Protein AF-A0A9E2VWY1-F1 (afdb_monomer_lite)

pLDDT: mean 79.78, std 16.1, range [31.69, 97.44]

Foldseek 3Di:
DDPPPPPQDQFFWFQDPNFIETESDDDPVTDTDDDDPDPDDHPYYYYDDDPPDDDADFPDWDDFDADPVRHTQWIKGAGPVGIDIDGD

Sequence (88 aa):
MTVVAHRQEPAMRYRAYGHILSCTAPLDELEQTPSPDTAEDTDLRILFSSSDEPIPSPSSWYLTVSLADGTPWLRCAKVSSGYLLHFP

Radius of gyration: 17.06 Å; chains: 1; bounding box: 36×22×50 Å

Structure (mmCIF, N/CA/C/O backbone):
data_AF-A0A9E2VWY1-F1
#
_entry.id   AF-A0A9E2VWY1-F1
#
loop_
_atom_site.group_PDB
_atom_site.id
_atom_site.type_symbol
_atom_site.label_atom_id
_atom_site.label_alt_id
_atom_site.label_comp_id
_atom_site.label_asym_id
_atom_site.label_entity_id
_atom_site.label_seq_id
_atom_site.pdbx_PDB_ins_code
_atom_site.Cartn_x
_atom_site.Cartn_y
_atom_site.Cartn_z
_atom_site.occupancy
_atom_site.B_iso_or_equiv
_atom_site.auth_seq_id
_atom_site.auth_comp_id
_atom_site.auth_asym_id
_atom_site.auth_atom_id
_atom_site.pdbx_PDB_model_num
ATOM 1 N N . MET A 1 1 ? -15.863 8.463 -29.028 1.00 37.16 1 MET A N 1
ATOM 2 C CA . MET A 1 1 ? -15.053 7.849 -27.957 1.00 37.16 1 MET A CA 1
ATOM 3 C C . MET A 1 1 ? -13.594 8.070 -28.298 1.00 37.16 1 MET A C 1
ATOM 5 O O . MET A 1 1 ? -13.062 7.391 -29.163 1.00 37.16 1 MET A O 1
ATOM 9 N N . THR A 1 2 ? -12.987 9.095 -27.716 1.00 31.69 2 THR A N 1
ATOM 10 C CA . THR A 1 2 ? -11.567 9.406 -27.889 1.00 31.69 2 THR A CA 1
ATOM 11 C C . THR A 1 2 ? -10.798 8.592 -26.858 1.00 31.69 2 THR A C 1
ATOM 13 O O . THR A 1 2 ? -10.949 8.812 -25.661 1.00 31.69 2 THR A O 1
ATOM 16 N N . VAL A 1 3 ? -10.024 7.610 -27.320 1.00 41.66 3 VAL A N 1
ATOM 17 C CA . VAL A 1 3 ? -9.076 6.881 -26.474 1.00 41.66 3 VAL A CA 1
ATOM 18 C C . VAL A 1 3 ? -7.966 7.868 -26.136 1.00 41.66 3 VAL A C 1
ATOM 20 O O . VAL A 1 3 ? -7.127 8.177 -26.980 1.00 41.66 3 VAL A O 1
ATOM 23 N N . VAL A 1 4 ? -8.003 8.427 -24.927 1.00 38.97 4 VAL A N 1
ATOM 24 C CA . VAL A 1 4 ? -6.872 9.182 -24.392 1.00 38.97 4 VAL A CA 1
ATOM 25 C C . VAL A 1 4 ? -5.782 8.151 -24.136 1.00 38.97 4 VAL A C 1
ATOM 27 O O . VAL A 1 4 ? -5.808 7.427 -23.145 1.00 38.97 4 VAL A O 1
ATOM 30 N N . ALA A 1 5 ? -4.856 8.028 -25.084 1.00 42.53 5 ALA A N 1
ATOM 31 C CA . ALA A 1 5 ? -3.610 7.324 -24.859 1.00 42.53 5 ALA A CA 1
ATOM 32 C C . ALA A 1 5 ? -2.837 8.133 -23.814 1.00 42.53 5 ALA A C 1
ATOM 34 O O . ALA A 1 5 ? -2.125 9.082 -24.148 1.00 42.53 5 ALA A O 1
ATOM 35 N N . HIS A 1 6 ? -3.032 7.806 -22.535 1.00 42.62 6 HIS A N 1
ATOM 36 C CA . HIS A 1 6 ? -2.123 8.253 -21.495 1.00 42.62 6 HIS A CA 1
ATOM 37 C C . HIS A 1 6 ? -0.738 7.779 -21.918 1.00 42.62 6 HIS A C 1
ATOM 39 O O . HIS A 1 6 ? -0.501 6.579 -22.053 1.00 42.62 6 HIS A O 1
ATOM 45 N N . ARG A 1 7 ? 0.151 8.733 -22.210 1.00 41.78 7 ARG A N 1
ATOM 46 C CA . ARG A 1 7 ? 1.584 8.480 -22.332 1.00 41.78 7 ARG A CA 1
ATOM 47 C C . ARG A 1 7 ? 1.972 7.707 -21.072 1.00 41.78 7 ARG A C 1
ATOM 49 O O . ARG A 1 7 ? 2.006 8.291 -19.995 1.00 41.78 7 ARG A O 1
ATOM 56 N N . GLN A 1 8 ? 2.173 6.395 -21.186 1.00 49.91 8 GLN A N 1
ATOM 57 C CA . GLN A 1 8 ? 2.822 5.640 -20.127 1.00 49.91 8 GLN A CA 1
ATOM 58 C C . GLN A 1 8 ? 4.238 6.188 -20.074 1.00 49.91 8 GLN A C 1
ATOM 60 O O . GLN A 1 8 ? 5.035 5.927 -20.976 1.00 49.91 8 GLN A O 1
ATOM 65 N N . GLU A 1 9 ? 4.530 6.999 -19.062 1.00 55.56 9 GLU A N 1
ATOM 66 C CA . GLU A 1 9 ? 5.920 7.232 -18.711 1.00 55.56 9 GLU A CA 1
ATOM 67 C C . GLU A 1 9 ? 6.581 5.862 -18.498 1.00 55.56 9 GLU A C 1
ATOM 69 O O . GLU A 1 9 ? 5.941 4.946 -17.958 1.00 55.56 9 GLU A O 1
ATOM 74 N N . PRO A 1 10 ? 7.809 5.663 -19.003 1.00 64.19 10 PRO A N 1
ATOM 75 C CA . PRO A 1 10 ? 8.494 4.393 -18.846 1.00 64.19 10 PRO A CA 1
ATOM 76 C C . PRO A 1 10 ? 8.625 4.107 -17.350 1.00 64.19 10 PRO A C 1
ATOM 78 O O . PRO A 1 10 ? 9.183 4.910 -16.606 1.00 64.19 10 PRO A O 1
ATOM 81 N N . ALA A 1 11 ? 8.067 2.982 -16.903 1.00 74.00 11 ALA A N 1
ATOM 82 C CA . ALA A 1 11 ? 8.102 2.628 -15.495 1.00 74.00 11 ALA A CA 1
ATOM 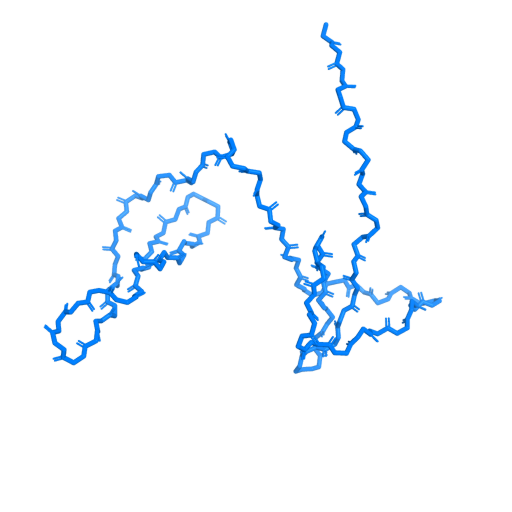83 C C . ALA A 1 11 ? 9.563 2.456 -15.045 1.00 74.00 11 ALA A C 1
ATOM 85 O O . ALA A 1 11 ? 10.314 1.677 -15.638 1.00 74.00 11 ALA A O 1
ATOM 86 N N . MET A 1 12 ? 9.955 3.191 -14.005 1.00 86.31 12 MET A N 1
ATOM 87 C CA . MET A 1 12 ? 11.281 3.120 -13.399 1.00 86.31 12 MET A CA 1
ATOM 88 C C . MET A 1 12 ? 11.437 1.778 -12.682 1.00 86.31 12 MET A C 1
ATOM 90 O O . MET A 1 12 ? 10.463 1.228 -12.156 1.00 86.31 12 MET A O 1
ATOM 94 N N . ARG A 1 13 ? 12.654 1.227 -12.688 1.00 87.44 13 ARG A N 1
ATOM 95 C CA . ARG A 1 13 ? 12.952 -0.073 -12.076 1.00 87.44 13 ARG A CA 1
ATOM 96 C C . ARG A 1 13 ? 13.942 0.080 -10.933 1.00 87.44 13 ARG A C 1
ATOM 98 O O . ARG A 1 13 ? 14.935 0.793 -11.064 1.00 87.44 13 ARG A O 1
ATOM 105 N N . TYR A 1 14 ? 13.676 -0.629 -9.846 1.00 88.44 14 TYR A N 1
ATOM 106 C CA . TYR A 1 14 ? 14.453 -0.591 -8.612 1.00 88.44 14 TYR A CA 1
ATOM 107 C C . TYR A 1 14 ? 14.728 -2.010 -8.123 1.00 88.44 14 TYR A C 1
ATOM 109 O O . TYR A 1 14 ? 13.912 -2.909 -8.347 1.00 88.44 14 TYR A O 1
ATOM 117 N N . ARG A 1 15 ? 15.841 -2.209 -7.408 1.00 87.00 15 ARG A N 1
ATOM 118 C CA . ARG A 1 15 ? 16.113 -3.463 -6.692 1.00 87.00 15 ARG A CA 1
ATOM 119 C C . ARG A 1 15 ? 15.927 -3.239 -5.199 1.00 87.00 15 ARG A C 1
ATOM 121 O O . ARG A 1 15 ? 16.681 -2.497 -4.582 1.00 87.00 15 ARG A O 1
ATOM 128 N N . ALA A 1 16 ? 14.938 -3.908 -4.620 1.00 84.81 16 ALA A N 1
ATOM 129 C CA . ALA A 1 16 ? 14.627 -3.821 -3.197 1.00 84.81 16 ALA A CA 1
ATOM 130 C C . ALA A 1 16 ? 14.585 -5.232 -2.607 1.00 84.81 16 ALA A C 1
ATOM 132 O O . ALA A 1 16 ? 13.828 -6.079 -3.071 1.00 84.81 16 ALA A O 1
ATOM 133 N N . TYR A 1 17 ? 15.429 -5.502 -1.607 1.00 85.19 17 TYR A N 1
ATOM 134 C CA . TYR A 1 17 ? 15.504 -6.806 -0.928 1.00 85.19 17 TYR A CA 1
ATOM 135 C C . TYR A 1 17 ? 15.638 -8.018 -1.873 1.00 85.19 17 TYR A C 1
ATOM 137 O O . TYR A 1 17 ? 15.079 -9.078 -1.624 1.00 85.19 17 TYR A O 1
ATOM 145 N N . GLY A 1 18 ? 16.387 -7.866 -2.970 1.00 84.31 18 GLY A N 1
ATOM 146 C CA . GLY A 1 18 ? 16.588 -8.928 -3.964 1.00 84.31 18 GLY A CA 1
ATOM 147 C C . GLY A 1 18 ? 15.493 -9.038 -5.030 1.00 84.31 18 GLY A C 1
ATOM 148 O O . GLY A 1 18 ? 15.691 -9.788 -5.980 1.00 84.31 18 GLY A O 1
ATOM 149 N N . HIS A 1 19 ? 14.415 -8.259 -4.924 1.00 84.88 19 HIS A N 1
ATOM 150 C CA . HIS A 1 19 ? 13.311 -8.227 -5.882 1.00 84.88 19 HIS A CA 1
ATOM 151 C C . HIS A 1 19 ? 13.421 -7.062 -6.860 1.00 84.88 19 HIS A C 1
ATOM 153 O O . HIS A 1 19 ? 13.939 -5.995 -6.505 1.00 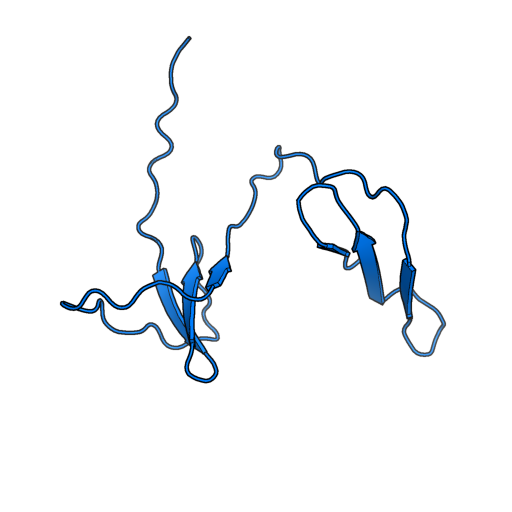84.88 19 HIS A O 1
ATOM 159 N N . ILE A 1 20 ? 12.885 -7.251 -8.066 1.00 87.75 20 ILE A N 1
ATOM 160 C CA . ILE A 1 20 ? 12.741 -6.185 -9.054 1.00 87.75 20 ILE A CA 1
ATOM 161 C C . ILE A 1 20 ? 11.370 -5.531 -8.941 1.00 87.75 20 ILE A C 1
ATOM 163 O O . ILE A 1 20 ? 10.327 -6.141 -9.187 1.00 87.75 20 ILE A O 1
ATOM 167 N N . LEU A 1 21 ? 11.396 -4.247 -8.613 1.00 88.69 21 LEU A N 1
ATOM 168 C CA . LEU A 1 21 ? 10.227 -3.401 -8.492 1.00 88.69 21 LEU A CA 1
ATOM 169 C C . LEU A 1 21 ? 10.098 -2.495 -9.716 1.00 88.69 21 LEU A C 1
ATOM 171 O O . LEU A 1 21 ? 11.072 -1.873 -10.130 1.00 88.69 21 LEU A O 1
ATOM 175 N N . SER A 1 22 ? 8.895 -2.394 -10.272 1.00 88.31 22 SER A N 1
ATOM 176 C CA . SER A 1 22 ? 8.533 -1.434 -11.314 1.00 88.31 22 SER A CA 1
ATOM 177 C C . SER A 1 22 ? 7.578 -0.397 -10.741 1.00 88.31 22 SER A C 1
ATOM 179 O O . SER A 1 22 ? 6.569 -0.763 -10.138 1.00 88.31 22 SER A O 1
ATOM 181 N N . CYS A 1 23 ? 7.876 0.884 -10.937 1.00 86.69 23 CYS A N 1
ATOM 182 C CA . CYS A 1 23 ? 7.075 1.989 -10.427 1.00 86.69 23 CYS A CA 1
ATOM 183 C C . CYS A 1 23 ? 6.826 3.040 -11.511 1.00 86.69 23 CYS A C 1
ATOM 185 O O . CYS A 1 23 ? 7.718 3.355 -12.296 1.00 86.69 23 CYS A O 1
ATOM 187 N N . THR A 1 24 ? 5.622 3.610 -11.556 1.00 84.50 24 THR A N 1
ATOM 188 C CA . THR A 1 24 ? 5.292 4.709 -12.484 1.00 84.50 24 THR A CA 1
ATOM 189 C C . THR A 1 24 ? 5.681 6.094 -11.967 1.00 84.50 24 THR A C 1
ATOM 191 O O . THR A 1 24 ? 5.465 7.070 -12.673 1.00 84.50 24 THR A O 1
ATOM 194 N N . ALA A 1 25 ? 6.224 6.194 -10.753 1.00 84.69 25 ALA A N 1
ATOM 195 C CA . ALA A 1 25 ? 6.731 7.434 -10.172 1.00 84.69 25 ALA A CA 1
ATOM 196 C C . ALA A 1 25 ? 8.138 7.215 -9.590 1.00 84.69 25 ALA A C 1
ATOM 198 O O . ALA A 1 25 ? 8.460 6.080 -9.214 1.00 84.69 25 ALA A O 1
ATOM 199 N N . PRO A 1 26 ? 8.965 8.272 -9.502 1.00 85.81 26 PRO A N 1
ATOM 200 C CA . PRO A 1 26 ? 10.274 8.178 -8.878 1.00 85.81 26 PRO A CA 1
ATOM 201 C C . PRO A 1 26 ? 10.152 7.839 -7.389 1.00 85.81 26 PRO A C 1
ATOM 203 O O . PRO A 1 26 ? 9.371 8.447 -6.662 1.00 85.81 26 PRO A O 1
ATOM 206 N N . LEU A 1 27 ? 10.932 6.850 -6.959 1.00 86.12 27 LEU A N 1
ATOM 207 C CA . LEU A 1 27 ? 11.174 6.507 -5.561 1.00 86.12 27 LEU A CA 1
ATOM 208 C C . LEU A 1 27 ? 12.610 6.918 -5.235 1.00 86.12 27 LEU A C 1
ATOM 210 O O . LEU A 1 27 ? 13.544 6.162 -5.504 1.00 86.12 27 LEU A O 1
ATOM 214 N N . ASP A 1 28 ? 12.788 8.141 -4.739 1.00 85.00 28 ASP A N 1
ATOM 215 C CA . ASP A 1 28 ? 14.110 8.749 -4.519 1.00 85.00 28 ASP A CA 1
ATOM 216 C C . ASP A 1 28 ? 14.922 8.021 -3.436 1.00 85.00 28 ASP A C 1
ATOM 218 O O . ASP A 1 28 ? 16.150 8.098 -3.406 1.00 85.00 28 ASP A O 1
ATOM 222 N N . GLU A 1 29 ? 14.249 7.278 -2.559 1.00 86.44 29 GLU A N 1
ATOM 223 C CA . GLU A 1 29 ? 14.872 6.467 -1.516 1.00 86.44 29 GLU A CA 1
ATOM 224 C C . GLU A 1 29 ? 15.491 5.168 -2.053 1.00 86.44 29 GLU A C 1
ATOM 226 O O . GLU A 1 29 ? 16.208 4.482 -1.320 1.00 86.44 29 GLU A O 1
ATOM 231 N N . LEU A 1 30 ? 15.199 4.798 -3.305 1.00 85.94 30 LEU A N 1
ATOM 232 C CA . LEU A 1 30 ? 15.663 3.561 -3.922 1.00 85.94 30 LEU A CA 1
ATOM 233 C C . LEU A 1 30 ? 16.645 3.841 -5.059 1.00 85.94 30 LEU A C 1
ATOM 235 O O . LEU A 1 30 ? 16.394 4.642 -5.959 1.00 85.94 30 LEU A O 1
ATOM 239 N N . GLU A 1 31 ? 17.748 3.093 -5.078 1.00 83.06 31 GLU A N 1
ATOM 240 C CA . GLU A 1 31 ? 18.663 3.111 -6.214 1.00 83.06 31 GLU A CA 1
ATOM 241 C C . GLU A 1 31 ? 17.985 2.484 -7.437 1.00 83.06 31 GLU A C 1
ATOM 243 O O . GLU A 1 31 ? 17.521 1.336 -7.412 1.00 83.06 31 GLU A O 1
ATOM 248 N N . GLN A 1 32 ? 17.923 3.254 -8.525 1.00 83.88 32 GLN A N 1
ATOM 249 C CA . GLN A 1 32 ? 17.445 2.743 -9.801 1.00 83.88 32 GLN A CA 1
ATOM 250 C C . GLN A 1 32 ? 18.404 1.669 -10.296 1.00 83.88 32 GLN A C 1
A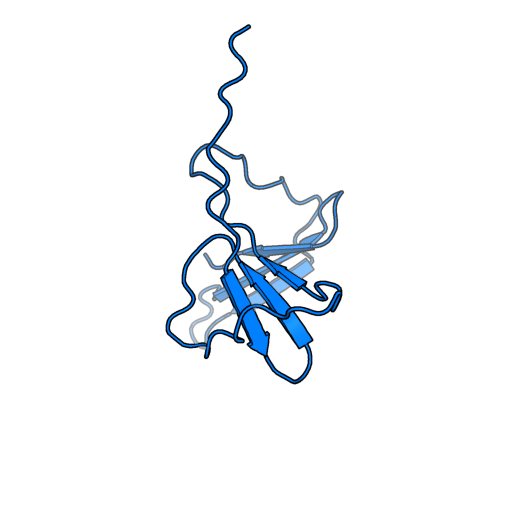TOM 252 O O . GLN A 1 32 ? 19.616 1.877 -10.391 1.00 83.88 32 GLN A O 1
ATOM 257 N N . THR A 1 33 ? 17.856 0.520 -10.665 1.00 78.50 33 THR A N 1
ATOM 258 C CA . THR A 1 33 ? 18.640 -0.464 -11.403 1.00 78.50 33 THR A CA 1
ATOM 259 C C . THR A 1 33 ? 18.882 0.065 -12.811 1.00 78.50 33 THR A C 1
ATOM 261 O O . THR A 1 33 ? 17.917 0.510 -13.443 1.00 78.50 33 THR A O 1
ATOM 264 N N . PRO A 1 34 ? 20.118 -0.007 -13.342 1.00 69.56 34 PRO A N 1
ATOM 265 C CA . PRO A 1 34 ? 20.345 0.263 -14.754 1.00 69.56 34 PRO A CA 1
ATOM 266 C C . PRO A 1 34 ? 19.401 -0.613 -15.579 1.00 69.56 34 PRO A C 1
ATOM 268 O O . PRO A 1 34 ? 19.165 -1.771 -15.227 1.00 69.56 34 PRO A O 1
ATOM 271 N N . SER A 1 35 ? 18.820 -0.028 -16.632 1.00 60.09 35 SER A N 1
ATOM 272 C CA . SER A 1 35 ? 17.893 -0.725 -17.527 1.00 60.09 35 SER A CA 1
ATOM 273 C C . SER A 1 35 ? 18.519 -2.057 -17.936 1.00 60.09 35 SER A C 1
ATOM 275 O O . SER A 1 35 ? 19.612 -2.044 -18.510 1.00 60.09 35 SER A O 1
ATOM 277 N N . PRO A 1 36 ? 17.916 -3.203 -17.582 1.00 55.66 36 PRO A N 1
ATOM 278 C CA . PRO A 1 36 ? 18.532 -4.457 -17.933 1.00 55.66 36 PRO A CA 1
ATOM 279 C C . PRO A 1 36 ? 18.305 -4.676 -19.428 1.00 55.66 36 PRO A C 1
ATOM 281 O O . PRO A 1 36 ? 17.168 -4.757 -19.890 1.00 55.66 36 PR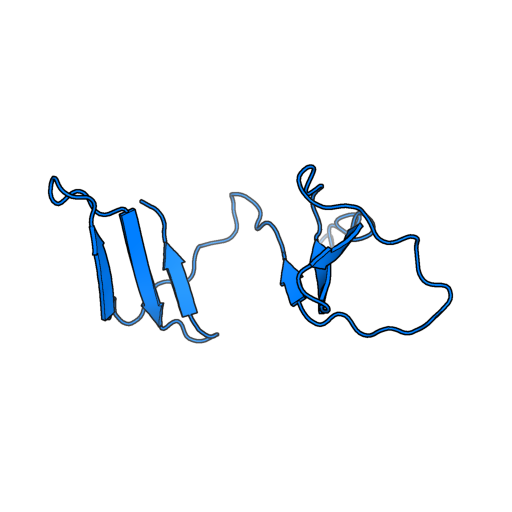O A O 1
ATOM 284 N N . ASP A 1 37 ? 19.402 -4.874 -20.157 1.00 54.03 37 ASP A N 1
ATOM 285 C CA . ASP A 1 37 ? 19.439 -5.554 -21.462 1.00 54.03 37 ASP A CA 1
ATOM 286 C C . ASP A 1 37 ? 18.923 -7.014 -21.380 1.00 54.03 37 ASP A C 1
ATOM 288 O O . ASP A 1 37 ? 19.007 -7.788 -22.333 1.00 54.03 37 ASP A O 1
ATOM 292 N N . THR A 1 38 ? 18.374 -7.428 -20.238 1.00 53.66 38 THR A N 1
ATOM 293 C CA . THR A 1 38 ? 17.932 -8.781 -19.933 1.00 53.66 38 THR A CA 1
ATOM 294 C C . THR A 1 38 ? 16.514 -8.789 -19.376 1.00 53.66 38 THR A C 1
ATOM 296 O O . THR A 1 38 ? 16.115 -7.965 -18.555 1.00 53.66 38 THR A O 1
ATOM 299 N N . ALA A 1 39 ? 15.755 -9.775 -19.844 1.00 55.50 39 ALA A N 1
ATOM 300 C CA . ALA A 1 39 ? 14.384 -10.104 -19.484 1.00 55.50 39 ALA A CA 1
ATOM 301 C C . ALA A 1 39 ? 14.227 -10.556 -18.015 1.00 55.50 39 ALA A C 1
ATOM 303 O O . ALA A 1 39 ? 13.705 -11.634 -17.753 1.00 55.50 39 ALA A O 1
ATOM 304 N N . GLU A 1 40 ? 14.709 -9.779 -17.043 1.00 63.28 40 GLU A N 1
ATOM 305 C CA . GLU A 1 40 ? 14.287 -9.976 -15.657 1.00 63.28 40 GLU A CA 1
ATOM 306 C C . GLU A 1 40 ? 12.806 -9.590 -15.572 1.00 63.28 40 GLU A C 1
ATOM 308 O O . GLU A 1 40 ? 12.438 -8.450 -15.883 1.00 63.28 40 GLU A O 1
ATOM 313 N N . ASP A 1 41 ? 11.960 -10.542 -15.186 1.00 74.56 41 ASP A N 1
ATOM 314 C CA . ASP A 1 41 ? 10.551 -10.285 -14.910 1.00 74.56 41 ASP A CA 1
ATOM 315 C C . ASP A 1 41 ? 10.416 -9.325 -13.717 1.00 74.56 41 ASP A C 1
ATOM 317 O O . ASP A 1 41 ? 11.274 -9.231 -12.839 1.00 74.56 41 ASP A O 1
ATOM 321 N N . THR A 1 42 ? 9.348 -8.532 -13.720 1.00 80.88 42 THR A N 1
ATOM 322 C CA . THR A 1 42 ? 9.028 -7.637 -12.602 1.00 80.88 42 THR A CA 1
ATOM 323 C C . THR A 1 42 ? 8.345 -8.445 -11.507 1.00 80.88 42 THR A C 1
ATOM 325 O O . THR A 1 42 ? 7.254 -8.965 -11.734 1.00 80.88 42 THR A O 1
ATOM 328 N N . ASP A 1 43 ? 8.943 -8.497 -10.317 1.00 85.12 43 ASP A N 1
ATOM 329 C CA . ASP A 1 43 ? 8.355 -9.180 -9.160 1.00 85.12 43 ASP A CA 1
ATOM 330 C C . ASP A 1 43 ? 7.197 -8.371 -8.562 1.00 85.12 43 ASP A C 1
ATOM 332 O O . ASP A 1 43 ? 6.176 -8.920 -8.149 1.00 85.12 43 ASP A O 1
ATOM 336 N N . LEU A 1 44 ? 7.362 -7.046 -8.502 1.00 83.56 44 LEU A N 1
ATOM 337 C CA . LEU A 1 44 ? 6.426 -6.132 -7.853 1.00 83.56 44 LEU A CA 1
ATOM 338 C C . LEU A 1 44 ? 6.151 -4.922 -8.737 1.00 83.56 44 LEU A C 1
ATOM 340 O O . LEU A 1 44 ? 7.071 -4.253 -9.202 1.00 83.56 44 LEU A O 1
ATOM 344 N N . ARG A 1 45 ? 4.871 -4.602 -8.929 1.00 84.12 45 ARG A N 1
ATOM 345 C CA . ARG A 1 45 ? 4.441 -3.422 -9.682 1.00 84.12 45 ARG A CA 1
ATOM 346 C C . ARG A 1 45 ? 3.720 -2.450 -8.758 1.00 84.12 45 ARG A C 1
ATOM 348 O O . ARG A 1 45 ? 2.673 -2.785 -8.211 1.00 84.12 45 ARG A O 1
ATOM 355 N N . ILE A 1 46 ? 4.268 -1.249 -8.624 1.00 84.50 46 ILE A N 1
ATOM 356 C CA . ILE A 1 46 ? 3.649 -0.122 -7.931 1.00 84.50 46 ILE A CA 1
ATOM 357 C C . ILE A 1 46 ? 3.068 0.820 -8.979 1.00 84.50 46 ILE A C 1
ATOM 359 O O . ILE A 1 46 ? 3.753 1.266 -9.900 1.00 84.50 46 ILE A O 1
ATOM 363 N N . LEU A 1 47 ? 1.782 1.111 -8.830 1.00 82.31 47 LEU A N 1
ATOM 364 C CA . LEU A 1 47 ? 1.065 2.072 -9.650 1.00 82.31 47 LEU A CA 1
ATOM 365 C C . LEU A 1 47 ? 0.484 3.127 -8.727 1.00 82.31 47 LEU A C 1
ATOM 367 O O . LEU A 1 47 ? -0.208 2.799 -7.766 1.00 82.31 47 LEU A O 1
ATOM 371 N N . PHE A 1 48 ? 0.756 4.385 -9.041 1.00 79.81 48 PHE A N 1
ATOM 372 C CA . PHE A 1 48 ? 0.056 5.494 -8.416 1.00 79.81 48 PHE A CA 1
ATOM 373 C C . PHE A 1 48 ? -1.256 5.692 -9.167 1.00 79.81 48 PHE A C 1
ATOM 375 O O . PHE A 1 48 ? -1.248 5.989 -10.363 1.00 79.81 48 PHE A O 1
ATOM 382 N N . SER A 1 49 ? -2.377 5.475 -8.483 1.00 75.31 49 SER A N 1
ATOM 383 C CA . SER A 1 49 ? -3.697 5.758 -9.038 1.00 75.31 49 SER A CA 1
ATOM 384 C C . SER A 1 49 ? -3.870 7.267 -9.216 1.00 75.31 49 SER A C 1
ATOM 386 O O . SER A 1 49 ? -3.385 8.058 -8.399 1.00 75.31 49 SER A O 1
ATOM 388 N N . SER A 1 50 ? -4.569 7.685 -10.271 1.00 75.50 50 SER A N 1
ATOM 389 C CA . SER A 1 50 ? -4.993 9.082 -10.395 1.00 75.50 50 SER A CA 1
ATOM 390 C C . SER A 1 50 ? -5.992 9.428 -9.284 1.00 75.50 50 SER A C 1
ATOM 392 O O . SER A 1 50 ? -6.649 8.544 -8.734 1.00 75.50 50 SER A O 1
ATOM 394 N N . SER A 1 51 ? -6.137 10.716 -8.955 1.00 70.00 51 SER A N 1
ATOM 395 C CA . SER A 1 51 ? -7.093 11.179 -7.931 1.00 70.00 51 SER A CA 1
ATOM 396 C C . SER A 1 51 ? -8.541 10.762 -8.205 1.00 70.00 51 SER A C 1
ATOM 398 O O . SER A 1 51 ? -9.346 10.710 -7.280 1.00 70.00 51 SER A O 1
ATOM 400 N N . ASP A 1 52 ? -8.863 10.485 -9.470 1.00 75.81 52 ASP A N 1
ATOM 401 C CA . ASP A 1 52 ? -10.213 10.166 -9.933 1.00 75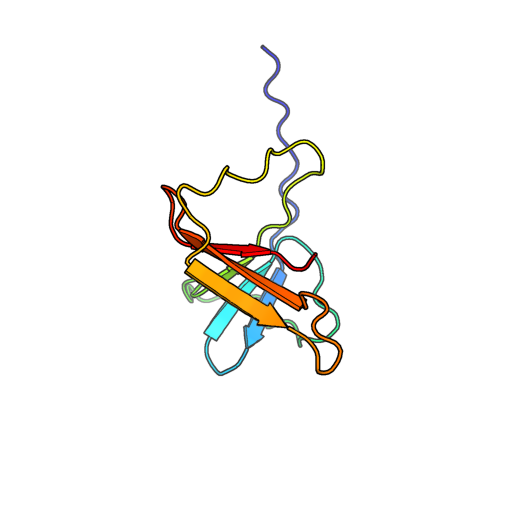.81 52 ASP A CA 1
ATOM 402 C C . ASP A 1 52 ? -10.511 8.660 -9.931 1.00 75.81 52 ASP A C 1
ATOM 404 O O . ASP A 1 52 ? -11.656 8.260 -10.154 1.00 75.81 52 ASP A O 1
ATOM 408 N N . GLU A 1 53 ? -9.510 7.806 -9.697 1.00 77.75 53 GLU A N 1
ATOM 409 C CA . GLU A 1 53 ? -9.735 6.366 -9.622 1.00 77.75 53 GLU A CA 1
ATOM 410 C C . GLU A 1 53 ? -10.324 6.001 -8.247 1.00 77.75 53 GLU A C 1
ATOM 412 O O . GLU A 1 53 ? -9.717 6.281 -7.209 1.00 77.75 53 GLU A O 1
ATOM 417 N N . PRO A 1 54 ? -11.522 5.393 -8.195 1.00 78.31 54 PRO A N 1
ATOM 418 C CA . PRO A 1 54 ? -12.176 5.118 -6.928 1.00 78.31 54 PRO A CA 1
ATOM 419 C C . PRO A 1 54 ? -11.422 4.034 -6.156 1.00 78.31 54 PRO A C 1
ATOM 421 O O . PRO A 1 54 ? -11.212 2.926 -6.655 1.00 78.31 54 PRO A O 1
ATOM 424 N N . ILE A 1 55 ? -11.088 4.324 -4.895 1.00 80.94 55 ILE A N 1
ATOM 425 C CA . ILE A 1 55 ? -10.549 3.316 -3.978 1.00 80.94 55 ILE A CA 1
ATOM 426 C C . ILE A 1 55 ? -11.599 2.202 -3.830 1.00 80.94 55 ILE A C 1
ATOM 428 O O . ILE A 1 55 ? -12.763 2.491 -3.523 1.00 80.94 55 ILE A O 1
ATOM 432 N N . PRO A 1 56 ? -11.227 0.926 -4.036 1.00 84.12 56 PRO A N 1
ATOM 433 C CA . PRO A 1 56 ? -12.169 -0.176 -3.943 1.00 84.12 56 PRO A CA 1
ATOM 434 C C . PRO A 1 56 ? -12.815 -0.219 -2.558 1.00 84.12 56 PRO A C 1
ATOM 436 O O . PRO A 1 56 ? -12.142 -0.161 -1.528 1.00 84.12 56 PRO A O 1
ATOM 439 N N . SER A 1 57 ? -14.142 -0.351 -2.539 1.00 85.81 57 SER A N 1
ATOM 440 C CA . SER A 1 57 ? -14.891 -0.465 -1.291 1.00 85.81 57 SER A CA 1
ATOM 441 C C . SER A 1 57 ? -14.595 -1.813 -0.621 1.00 85.81 57 SER A C 1
ATOM 443 O O . SER A 1 57 ? -14.797 -2.862 -1.240 1.00 85.81 57 SER A O 1
ATOM 445 N N . PRO A 1 58 ? -14.121 -1.818 0.634 1.00 89.12 58 PRO A N 1
ATOM 446 C CA . PRO A 1 58 ? -13.813 -3.050 1.342 1.00 89.12 58 PRO A CA 1
ATOM 447 C C . PRO A 1 58 ? -15.083 -3.803 1.739 1.00 89.12 58 PRO A C 1
ATOM 449 O O . PRO A 1 58 ? -16.042 -3.200 2.217 1.00 89.12 58 PRO A O 1
ATOM 452 N N . SER A 1 59 ? -15.070 -5.134 1.618 1.00 82.88 59 SER A N 1
ATOM 453 C CA . SER A 1 59 ? -16.175 -5.972 2.111 1.00 82.88 59 SER A CA 1
ATOM 454 C C . SER A 1 59 ? -16.224 -6.008 3.641 1.00 82.88 59 SER A C 1
ATOM 456 O O . SER A 1 59 ? -17.292 -6.122 4.234 1.00 82.88 59 SER A O 1
ATOM 458 N N . SER A 1 60 ? -15.055 -5.929 4.282 1.00 84.88 60 SER A N 1
ATOM 459 C CA . SER A 1 60 ? -14.901 -5.823 5.731 1.00 84.88 60 SER A CA 1
ATOM 460 C C . SER A 1 60 ? -13.498 -5.335 6.096 1.00 84.88 60 SER A C 1
ATOM 462 O O . SER A 1 60 ? -12.509 -5.674 5.441 1.00 84.88 60 SER A O 1
ATOM 464 N N . TRP A 1 61 ? -13.416 -4.551 7.172 1.00 91.00 61 TRP A N 1
ATOM 465 C CA . TRP A 1 61 ? -12.158 -4.209 7.837 1.00 91.00 61 TRP A CA 1
ATOM 466 C C . TRP A 1 61 ? -11.863 -5.280 8.880 1.00 91.00 61 TRP A C 1
ATOM 468 O O . TRP A 1 61 ? -12.690 -5.504 9.762 1.00 91.00 61 TRP A O 1
ATOM 478 N N . TYR A 1 62 ? -10.718 -5.950 8.773 1.00 93.31 62 TYR A N 1
ATOM 479 C CA . TYR A 1 62 ? -10.372 -7.056 9.674 1.00 93.31 62 TYR A CA 1
ATOM 480 C C . TYR A 1 62 ? -9.197 -6.740 10.605 1.00 93.31 62 TYR A C 1
ATOM 482 O O . TYR A 1 62 ? -8.986 -7.469 11.570 1.00 93.31 62 TYR A O 1
ATOM 490 N N . LEU A 1 63 ? -8.436 -5.672 10.341 1.00 95.25 63 LEU A N 1
ATOM 491 C CA . LEU A 1 63 ? -7.336 -5.235 11.200 1.00 95.25 63 LEU A CA 1
ATOM 492 C C . LEU A 1 63 ? -7.268 -3.707 11.252 1.00 95.25 63 LEU A C 1
ATOM 494 O O . LEU A 1 63 ? -7.336 -3.044 10.218 1.00 95.25 63 LEU A O 1
ATOM 498 N N . THR A 1 64 ? -7.077 -3.173 12.456 1.00 95.62 64 THR A N 1
ATOM 499 C CA . THR A 1 64 ? -6.713 -1.776 12.703 1.00 95.62 64 THR A CA 1
ATOM 500 C C . THR A 1 64 ? -5.488 -1.771 13.608 1.00 95.62 64 THR A C 1
ATOM 502 O O . THR A 1 64 ? -5.525 -2.340 14.697 1.00 95.62 64 THR A O 1
ATOM 505 N N . VAL A 1 65 ? -4.412 -1.139 13.153 1.00 96.38 65 VAL A N 1
ATOM 506 C CA . VAL A 1 65 ? -3.230 -0.823 13.954 1.00 96.38 65 VAL A CA 1
ATOM 507 C C . VAL A 1 65 ? -3.373 0.621 14.414 1.00 96.38 65 VAL A C 1
ATOM 509 O O . VAL A 1 65 ? -3.528 1.520 13.585 1.00 96.38 65 VAL A O 1
ATOM 512 N N . SER A 1 66 ? -3.332 0.833 15.724 1.00 97.44 66 SER A N 1
ATOM 513 C CA . SER A 1 66 ? -3.415 2.157 16.340 1.00 97.44 66 SER A CA 1
ATOM 514 C C . SER A 1 66 ? -2.067 2.590 16.910 1.00 97.44 66 SER A C 1
ATOM 516 O O . SER A 1 66 ? -1.259 1.758 17.325 1.00 97.44 66 SER A O 1
ATOM 518 N N . LEU A 1 67 ? -1.852 3.903 16.957 1.00 96.75 67 LEU A N 1
ATOM 519 C CA . LEU A 1 67 ? -0.808 4.533 17.757 1.00 96.75 67 LEU A CA 1
ATOM 520 C C . LEU A 1 67 ? -1.089 4.338 19.259 1.00 96.75 67 LEU A C 1
ATOM 522 O O . LEU A 1 67 ? -2.162 3.885 19.662 1.00 96.75 67 LEU A O 1
ATOM 526 N N . ALA A 1 68 ? -0.118 4.702 20.101 1.00 96.94 68 ALA A N 1
ATOM 527 C CA . ALA A 1 68 ? -0.212 4.539 21.555 1.00 96.94 68 ALA A CA 1
ATOM 528 C C . ALA A 1 68 ? -1.380 5.317 22.195 1.00 96.94 68 ALA A C 1
ATOM 530 O O . ALA A 1 68 ? -1.875 4.920 23.247 1.00 96.94 68 ALA A O 1
ATOM 531 N N . ASP A 1 69 ? -1.831 6.400 21.560 1.00 96.44 69 ASP A N 1
ATOM 532 C CA . ASP A 1 69 ? -2.980 7.214 21.977 1.00 96.44 69 ASP A CA 1
ATOM 533 C C . ASP A 1 69 ? -4.333 6.663 21.481 1.00 96.44 69 ASP A C 1
ATOM 535 O O . ASP A 1 69 ? -5.383 7.241 21.757 1.00 96.44 69 ASP A O 1
ATOM 539 N N . GLY A 1 70 ? -4.322 5.540 20.756 1.00 95.44 70 GLY A N 1
ATOM 540 C CA . GLY A 1 70 ? -5.504 4.918 20.165 1.00 95.44 70 GLY A CA 1
ATOM 541 C C . GLY A 1 70 ? -5.845 5.409 18.756 1.00 95.44 70 GLY A C 1
ATOM 542 O O . GLY A 1 70 ? -6.694 4.790 18.105 1.00 95.44 70 GLY A O 1
ATOM 543 N N . THR A 1 71 ? -5.170 6.442 18.243 1.00 96.50 71 THR A N 1
ATOM 544 C CA . THR A 1 71 ? -5.400 6.978 16.895 1.00 96.50 71 THR A CA 1
ATOM 545 C C . THR A 1 71 ? -5.105 5.907 15.835 1.00 96.50 71 THR A C 1
ATOM 547 O O . THR A 1 71 ? -4.017 5.326 15.853 1.00 96.50 71 THR A O 1
ATOM 550 N N . PRO A 1 72 ? -6.033 5.604 14.905 1.00 94.00 72 PRO A N 1
ATOM 551 C CA . PRO A 1 72 ? -5.782 4.636 13.837 1.00 94.00 72 PRO A CA 1
ATOM 552 C C . PRO A 1 72 ? -4.626 5.076 12.928 1.00 94.00 72 PRO A C 1
ATOM 554 O O . PRO A 1 72 ? -4.680 6.154 12.350 1.00 94.00 72 PRO A O 1
ATOM 557 N N . TRP A 1 73 ? -3.612 4.224 12.766 1.00 96.19 73 TRP A N 1
ATOM 558 C CA . TRP A 1 73 ? -2.461 4.461 11.880 1.00 96.19 73 TRP A CA 1
ATOM 559 C C . TRP A 1 73 ? -2.564 3.682 10.567 1.00 96.19 73 TRP A C 1
ATOM 561 O O . TRP A 1 73 ? -2.248 4.194 9.497 1.00 96.19 73 TRP A O 1
ATOM 571 N N . LEU A 1 74 ? -3.036 2.438 10.640 1.00 95.56 74 LEU A N 1
ATOM 572 C CA . LEU A 1 74 ? -3.218 1.574 9.480 1.00 95.56 74 LEU A CA 1
ATOM 573 C C . LEU A 1 74 ? -4.485 0.748 9.660 1.00 95.56 74 LEU A C 1
ATOM 575 O O . LEU A 1 74 ? -4.697 0.123 10.698 1.00 95.56 74 LEU A O 1
ATOM 579 N N . ARG A 1 75 ? -5.318 0.703 8.628 1.00 94.06 75 ARG A N 1
ATOM 580 C CA . ARG A 1 75 ? -6.472 -0.188 8.545 1.00 94.06 75 ARG A CA 1
ATOM 581 C C . ARG A 1 75 ? -6.278 -1.142 7.375 1.00 94.06 75 ARG A C 1
ATOM 583 O O . ARG A 1 75 ? -5.910 -0.709 6.286 1.00 94.06 75 ARG A O 1
ATOM 590 N N . CYS A 1 76 ? -6.566 -2.421 7.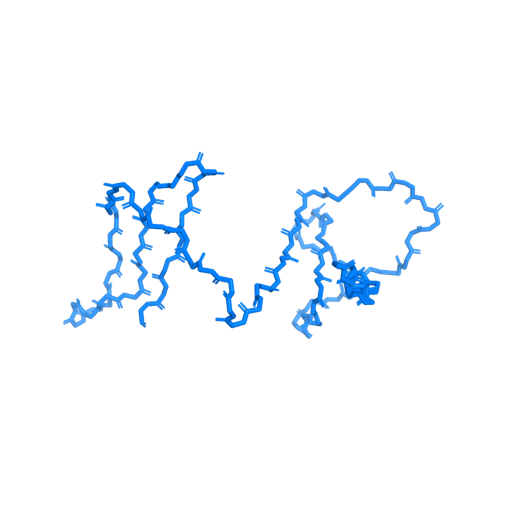582 1.00 94.44 76 CYS A N 1
ATOM 591 C CA . CYS A 1 76 ? -6.471 -3.442 6.544 1.00 94.44 76 CYS A CA 1
ATOM 592 C C . CYS A 1 76 ? -7.844 -4.042 6.250 1.00 94.44 76 CYS A C 1
ATOM 594 O O . CYS A 1 76 ? -8.616 -4.371 7.161 1.00 94.44 76 CYS A O 1
ATOM 596 N N . ALA A 1 77 ? -8.131 -4.217 4.966 1.00 93.88 77 ALA A N 1
ATOM 597 C CA . ALA A 1 77 ? -9.366 -4.816 4.496 1.00 93.88 77 ALA A CA 1
ATOM 598 C C . ALA A 1 77 ? -9.138 -5.780 3.336 1.00 93.88 77 ALA A C 1
ATOM 600 O O . ALA A 1 77 ? -8.139 -5.702 2.621 1.00 93.88 77 ALA A O 1
ATOM 601 N N . LYS A 1 78 ? -10.091 -6.694 3.143 1.00 91.00 78 LYS A N 1
ATOM 602 C CA . LYS A 1 78 ? -10.152 -7.534 1.947 1.00 91.00 78 LYS A CA 1
ATOM 603 C C . LYS A 1 78 ? -11.010 -6.828 0.896 1.00 91.00 78 LYS A C 1
ATOM 605 O O . LYS A 1 78 ? -12.078 -6.299 1.212 1.00 91.00 78 LYS A O 1
ATOM 610 N N . VAL A 1 79 ? -10.540 -6.838 -0.345 1.00 89.50 79 VAL A N 1
ATOM 611 C CA . VAL A 1 79 ? -11.259 -6.356 -1.533 1.00 89.50 79 VAL A CA 1
ATOM 612 C C . VAL A 1 79 ? -11.333 -7.483 -2.565 1.00 89.50 79 VAL A C 1
ATOM 614 O O . VAL A 1 79 ? -10.647 -8.498 -2.436 1.00 89.50 79 VAL A O 1
ATOM 617 N N . SER A 1 80 ? -12.173 -7.342 -3.590 1.00 84.88 80 SER A N 1
ATOM 618 C CA . SER A 1 80 ? -12.364 -8.386 -4.612 1.00 84.88 80 SER A CA 1
ATOM 619 C C . SER A 1 80 ? -11.064 -8.782 -5.323 1.00 84.88 80 SER A C 1
ATOM 621 O O . SER A 1 80 ? -10.877 -9.951 -5.649 1.00 84.88 80 SER A O 1
ATOM 623 N N . SER A 1 81 ? -10.153 -7.828 -5.517 1.00 81.88 81 SER A N 1
ATOM 624 C CA . SER A 1 81 ? -8.859 -8.013 -6.179 1.00 81.88 81 SER A CA 1
ATOM 625 C C . SER A 1 81 ? -7.697 -8.334 -5.228 1.00 81.88 81 SER A C 1
ATOM 627 O O . SER A 1 81 ? -6.565 -8.457 -5.689 1.00 81.88 81 SER A O 1
ATOM 629 N N . GLY A 1 82 ? -7.938 -8.477 -3.916 1.00 86.81 82 GLY A N 1
ATOM 630 C CA . GLY A 1 82 ? -6.881 -8.751 -2.938 1.00 86.81 82 GLY A CA 1
ATOM 631 C C . GLY A 1 82 ? -7.092 -8.058 -1.595 1.00 86.81 82 GLY A C 1
ATOM 632 O O . GLY A 1 82 ? -8.084 -8.299 -0.903 1.00 86.81 82 GLY A O 1
ATOM 633 N N . TYR A 1 83 ? -6.131 -7.221 -1.207 1.00 89.94 83 TYR A N 1
ATOM 634 C CA . TYR A 1 83 ? -6.097 -6.545 0.088 1.00 89.94 83 TYR A CA 1
ATOM 635 C C . TYR A 1 83 ? -5.905 -5.038 -0.086 1.00 89.94 83 TYR A C 1
ATOM 637 O O . TYR A 1 83 ? -5.213 -4.597 -0.999 1.00 89.94 83 TYR A O 1
ATOM 645 N N . LEU A 1 84 ? -6.512 -4.265 0.810 1.00 89.00 84 LEU A N 1
ATOM 646 C CA . LEU A 1 84 ? -6.382 -2.816 0.905 1.00 89.00 84 LEU A CA 1
ATOM 647 C C . LEU A 1 84 ? -5.679 -2.468 2.218 1.00 89.00 84 LEU A C 1
ATOM 649 O O . LEU A 1 84 ? -6.128 -2.888 3.287 1.00 89.00 84 LEU A O 1
ATOM 653 N N . LEU A 1 85 ? -4.612 -1.678 2.123 1.00 92.12 85 LEU A N 1
ATOM 654 C CA . LEU A 1 85 ? -3.956 -1.014 3.247 1.00 92.12 85 LEU A CA 1
ATOM 655 C C . LEU A 1 85 ? -4.329 0.470 3.190 1.00 92.12 85 LEU A C 1
ATOM 657 O O . LEU A 1 85 ? -4.062 1.131 2.190 1.00 92.12 85 LEU A O 1
ATOM 661 N N . HIS A 1 86 ? -4.980 0.977 4.232 1.00 90.81 86 HIS A N 1
ATOM 662 C CA . HIS A 1 86 ? -5.462 2.353 4.307 1.00 90.81 86 HIS A CA 1
ATOM 663 C C . HIS A 1 86 ? -4.824 3.067 5.496 1.00 90.81 86 HIS A C 1
ATOM 665 O O . HIS A 1 86 ? -5.062 2.685 6.644 1.00 90.81 86 HIS A O 1
ATOM 671 N N . PHE A 1 87 ? -4.049 4.106 5.204 1.00 90.94 87 PHE A N 1
ATOM 672 C CA . PHE A 1 87 ? -3.391 4.977 6.175 1.00 90.94 87 PHE A CA 1
ATOM 673 C C . PHE A 1 87 ? -4.271 6.230 6.346 1.00 90.94 87 PHE A C 1
ATOM 675 O O . PHE A 1 87 ? -4.334 7.017 5.402 1.00 90.94 87 PHE A O 1
ATOM 682 N N . PRO A 1 88 ? -5.051 6.339 7.443 1.00 84.06 88 PRO A N 1
ATOM 683 C CA . PRO A 1 88 ? -6.057 7.389 7.628 1.00 84.06 88 PRO A CA 1
ATOM 684 C C . PRO A 1 88 ? -5.487 8.789 7.859 1.00 84.06 88 PRO A C 1
ATOM 686 O O . PRO A 1 88 ? -4.334 8.894 8.332 1.00 84.06 88 PRO A O 1
#

Secondary structure (DSSP, 8-state):
--------PPPEEEEETTEEEEESS--TTSPBPPPPSS-PPPSEEE----TTSPPPPPSEEEEEEE-TTS-EEEEEEEETTEEEEE--